Protein AF-A0A6M0GGH8-F1 (afdb_monomer_lite)

pLDDT: mean 73.28, std 16.56, range [37.25, 92.81]

Structure (mmCIF, N/CA/C/O backbone):
data_AF-A0A6M0GGH8-F1
#
_entry.id   AF-A0A6M0GGH8-F1
#
loop_
_atom_site.group_PDB
_atom_site.id
_atom_site.type_symbol
_atom_site.label_atom_id
_atom_site.label_alt_id
_atom_site.label_comp_id
_atom_site.label_asym_id
_atom_site.label_entity_id
_atom_site.label_seq_id
_atom_site.pdbx_PDB_ins_code
_atom_site.Cartn_x
_atom_site.Cartn_y
_atom_site.Cartn_z
_atom_site.occupancy
_atom_site.B_iso_or_equiv
_atom_site.auth_seq_id
_atom_site.auth_comp_id
_atom_site.auth_asym_id
_atom_site.auth_atom_id
_atom_site.pdbx_PDB_model_num
ATOM 1 N N . MET A 1 1 ? 23.541 10.213 -19.837 1.00 49.38 1 MET A N 1
ATOM 2 C CA . MET A 1 1 ? 22.256 10.646 -20.437 1.00 49.38 1 MET A CA 1
ATOM 3 C C . MET A 1 1 ? 22.474 11.488 -21.682 1.00 49.38 1 MET A C 1
ATOM 5 O O . MET A 1 1 ? 21.822 11.206 -22.671 1.00 49.38 1 MET A O 1
ATOM 9 N N . VAL A 1 2 ? 23.408 12.446 -21.652 1.00 48.91 2 VAL A N 1
ATOM 10 C CA . VAL A 1 2 ? 23.754 13.317 -22.791 1.00 48.91 2 VAL A CA 1
ATOM 11 C C . VAL A 1 2 ? 24.047 12.520 -24.076 1.00 48.91 2 VAL A C 1
ATOM 13 O O . VAL A 1 2 ? 23.316 12.700 -25.034 1.00 48.91 2 VAL A O 1
ATOM 16 N N . ALA A 1 3 ? 24.917 11.504 -24.037 1.00 50.66 3 ALA A N 1
ATOM 17 C CA . ALA A 1 3 ? 25.220 10.653 -25.202 1.00 50.66 3 ALA A CA 1
ATOM 18 C C . ALA A 1 3 ? 24.021 9.872 -25.793 1.00 50.66 3 ALA A C 1
ATOM 20 O O . ALA A 1 3 ? 23.943 9.668 -26.998 1.00 50.66 3 ALA A O 1
ATOM 21 N N . VAL A 1 4 ? 23.054 9.448 -24.965 1.00 55.31 4 VAL A N 1
ATOM 22 C CA . VAL A 1 4 ? 21.838 8.756 -25.449 1.00 55.31 4 VAL A CA 1
ATOM 23 C C . VAL A 1 4 ? 20.886 9.757 -26.099 1.00 55.31 4 VAL A C 1
ATOM 25 O O . VAL A 1 4 ? 20.276 9.461 -27.116 1.00 55.31 4 VAL A O 1
ATOM 28 N N . VAL A 1 5 ? 20.779 10.956 -25.524 1.00 58.12 5 VAL A N 1
ATOM 29 C CA . VAL A 1 5 ? 19.990 12.057 -26.086 1.00 58.12 5 VAL A CA 1
ATOM 30 C C . VAL A 1 5 ? 20.630 12.581 -27.376 1.00 58.12 5 VAL A C 1
ATOM 32 O O . VAL A 1 5 ? 19.910 12.926 -28.302 1.00 58.12 5 VAL A O 1
ATOM 35 N N . GLU A 1 6 ? 21.958 12.614 -27.467 1.00 57.44 6 GLU A N 1
ATOM 36 C CA . GLU A 1 6 ? 22.711 12.991 -28.671 1.00 57.44 6 GLU A CA 1
ATOM 37 C C . GLU A 1 6 ? 22.552 11.959 -29.789 1.00 57.44 6 GLU A C 1
ATOM 39 O O . GLU A 1 6 ? 22.263 12.346 -30.920 1.00 57.44 6 GLU A O 1
ATOM 44 N N . PHE A 1 7 ? 22.636 10.665 -29.458 1.00 60.50 7 PHE A N 1
ATOM 45 C CA . PHE A 1 7 ? 22.355 9.567 -30.384 1.00 60.50 7 PHE A CA 1
ATOM 46 C C . PHE A 1 7 ? 20.905 9.610 -30.892 1.00 60.50 7 PHE A C 1
ATOM 48 O O . PHE A 1 7 ? 20.669 9.596 -32.096 1.00 60.50 7 PHE A O 1
ATOM 55 N N . LEU A 1 8 ? 19.926 9.749 -29.987 1.00 58.03 8 LEU A N 1
ATOM 56 C CA . LEU A 1 8 ? 18.507 9.858 -30.352 1.00 58.03 8 LEU A CA 1
ATOM 57 C C . LEU A 1 8 ? 18.193 11.105 -31.188 1.00 58.03 8 LEU A C 1
ATOM 59 O O . LEU A 1 8 ? 17.242 11.085 -31.960 1.00 58.03 8 LEU A O 1
ATOM 63 N N . ASN A 1 9 ? 18.961 12.184 -31.038 1.00 60.12 9 ASN A N 1
ATOM 64 C CA . ASN A 1 9 ? 18.737 13.435 -31.763 1.00 60.12 9 ASN A CA 1
ATOM 65 C C . ASN A 1 9 ? 19.628 13.599 -33.004 1.00 60.12 9 ASN A C 1
ATOM 67 O O . ASN A 1 9 ? 19.587 14.667 -33.615 1.00 60.12 9 ASN A O 1
ATOM 71 N N . LYS A 1 10 ? 20.430 12.583 -33.362 1.00 62.38 10 LYS A N 1
ATOM 72 C CA . LYS A 1 10 ? 21.370 12.599 -34.496 1.00 62.38 10 LYS A CA 1
ATOM 73 C C . LYS A 1 10 ? 22.169 13.910 -34.579 1.00 62.38 10 LYS A C 1
ATOM 75 O O . LYS A 1 10 ? 22.250 14.558 -35.622 1.00 62.38 10 LYS A O 1
ATOM 80 N N . LEU A 1 11 ? 22.718 14.333 -33.440 1.00 56.91 11 LEU A N 1
ATOM 81 C CA . LEU A 1 11 ? 23.513 15.556 -33.358 1.00 56.91 11 LEU A CA 1
ATOM 82 C C . LEU A 1 11 ? 24.906 15.302 -33.945 1.00 56.91 11 LEU A C 1
ATOM 84 O O . LEU A 1 11 ? 25.596 14.386 -33.502 1.00 56.91 11 LEU A O 1
ATOM 88 N N . LYS A 1 12 ? 25.324 16.101 -34.939 1.00 57.12 12 LYS A N 1
ATOM 89 C CA . LYS A 1 12 ? 26.694 16.033 -35.478 1.00 57.12 12 LYS A CA 1
ATOM 90 C C . LYS A 1 12 ? 27.717 16.339 -34.377 1.00 57.12 12 LYS A C 1
ATOM 92 O O . LYS A 1 12 ? 27.510 17.242 -33.565 1.00 57.12 12 LYS A O 1
ATOM 97 N N . ASP A 1 13 ? 28.828 15.610 -34.398 1.00 56.59 13 ASP A N 1
ATOM 98 C CA . ASP A 1 13 ? 29.937 15.741 -33.452 1.00 56.59 13 ASP A CA 1
ATOM 99 C C . ASP A 1 13 ? 30.514 17.170 -33.513 1.00 56.59 13 ASP A C 1
ATOM 101 O O . ASP A 1 13 ? 31.042 17.601 -34.542 1.00 56.59 13 ASP A O 1
ATOM 105 N N . THR A 1 14 ? 30.394 17.952 -32.436 1.00 50.16 14 THR A N 1
ATOM 106 C CA . THR A 1 14 ? 30.800 19.373 -32.404 1.00 50.16 14 THR A CA 1
ATOM 107 C C . THR A 1 14 ? 32.317 19.548 -32.249 1.00 50.16 14 THR A C 1
ATOM 109 O O . THR A 1 14 ? 32.781 20.400 -31.493 1.00 50.16 14 THR A O 1
ATOM 112 N N . ALA A 1 15 ? 33.112 18.734 -32.941 1.00 44.09 15 ALA A N 1
ATOM 113 C CA . ALA A 1 15 ? 34.571 18.713 -32.856 1.00 44.09 15 ALA A CA 1
ATOM 114 C C . ALA A 1 15 ? 35.265 19.542 -33.958 1.00 44.09 15 ALA A C 1
ATOM 116 O O . ALA A 1 15 ? 36.378 19.226 -34.369 1.00 44.09 15 ALA A O 1
ATOM 117 N N . SER A 1 16 ? 34.641 20.619 -34.447 1.00 42.38 16 SER A N 1
ATOM 118 C CA . SER A 1 16 ? 35.297 21.593 -35.336 1.00 42.38 16 SER A CA 1
ATOM 119 C C . SER A 1 16 ? 35.189 23.012 -34.759 1.00 42.38 16 SER A C 1
ATOM 121 O O . SER A 1 16 ? 34.103 23.589 -34.774 1.00 42.38 16 SER A O 1
ATOM 123 N N . PRO A 1 17 ? 36.292 23.605 -34.252 1.00 43.97 17 PRO A N 1
ATOM 124 C CA . PRO A 1 17 ? 36.278 24.913 -33.583 1.00 43.97 17 PRO A CA 1
ATOM 125 C C . PRO A 1 17 ? 36.047 26.135 -34.492 1.00 43.97 17 PRO A C 1
ATOM 127 O O . PRO A 1 17 ? 36.195 27.260 -34.024 1.00 43.97 17 PRO A O 1
ATOM 130 N N . SER A 1 18 ? 35.748 25.963 -35.783 1.00 44.47 18 SER A N 1
ATOM 131 C CA . SER A 1 18 ? 35.820 27.052 -36.772 1.00 44.47 18 SER A CA 1
ATOM 132 C C . SER A 1 18 ? 34.487 27.529 -37.359 1.00 44.47 18 SER A C 1
ATOM 134 O O . SER A 1 18 ? 34.503 28.436 -38.185 1.00 44.47 18 SER A O 1
ATOM 136 N N . ALA A 1 19 ? 33.333 27.021 -36.923 1.00 45.56 19 ALA A N 1
ATOM 137 C CA . ALA A 1 19 ? 32.031 27.491 -37.412 1.00 45.56 19 ALA A CA 1
ATOM 138 C C . ALA A 1 19 ? 31.331 28.410 -36.393 1.00 45.56 19 ALA A C 1
ATOM 140 O O . ALA A 1 19 ? 30.305 28.073 -35.806 1.00 45.56 19 ALA A O 1
ATOM 141 N N . GLN A 1 20 ? 31.898 29.597 -36.162 1.00 50.56 20 GLN A N 1
ATOM 142 C CA . GLN A 1 20 ? 31.139 30.703 -35.579 1.00 50.56 20 GLN A CA 1
ATOM 143 C C . GLN A 1 20 ? 30.305 31.366 -36.680 1.00 50.56 20 GLN A C 1
ATOM 145 O O . GLN A 1 20 ? 30.848 32.116 -37.486 1.00 50.56 20 GLN A O 1
ATOM 150 N N . ASN A 1 21 ? 28.999 31.084 -36.673 1.00 45.25 21 ASN A N 1
ATOM 151 C CA . ASN A 1 21 ? 27.869 31.979 -36.977 1.00 45.25 21 ASN A CA 1
ATOM 152 C C . ASN A 1 21 ? 26.769 31.296 -37.803 1.00 45.25 21 ASN A C 1
ATOM 154 O O . ASN A 1 21 ? 26.963 30.961 -38.964 1.00 45.25 21 ASN A O 1
ATOM 158 N N . ASN A 1 22 ? 25.579 31.291 -37.197 1.00 45.53 22 ASN A N 1
ATOM 159 C CA . ASN A 1 22 ? 24.247 31.191 -37.792 1.00 45.53 22 ASN A CA 1
ATOM 160 C C . ASN A 1 22 ? 23.739 29.816 -38.265 1.00 45.53 22 ASN A C 1
ATOM 162 O O . ASN A 1 22 ? 24.348 29.124 -39.064 1.00 45.53 22 ASN A O 1
ATOM 166 N N . GLN A 1 23 ? 22.499 29.562 -37.827 1.00 48.78 23 GLN A N 1
ATOM 167 C CA . GLN A 1 23 ? 21.527 28.554 -38.261 1.00 48.78 23 GLN A CA 1
ATOM 168 C C . GLN A 1 23 ? 21.631 27.165 -37.612 1.00 48.78 23 GLN A C 1
ATOM 170 O O . GLN A 1 23 ? 22.568 26.399 -37.798 1.00 48.78 23 GLN A O 1
ATOM 175 N N . ASN A 1 24 ? 20.560 26.818 -36.886 1.00 50.91 24 ASN A N 1
ATOM 176 C CA . ASN A 1 24 ? 20.266 25.479 -36.362 1.00 50.91 24 ASN A CA 1
ATOM 177 C C . ASN A 1 24 ? 20.212 24.393 -37.458 1.00 50.91 24 ASN A C 1
ATOM 179 O O . ASN A 1 24 ? 20.141 23.212 -37.129 1.00 50.91 24 ASN A O 1
ATOM 183 N N . ASP A 1 25 ? 20.255 24.788 -38.732 1.00 48.97 25 ASP A N 1
ATOM 184 C CA . ASP A 1 25 ? 20.189 23.917 -39.905 1.00 48.97 25 ASP A CA 1
ATOM 185 C C . ASP A 1 25 ? 21.457 23.065 -40.093 1.00 48.97 25 ASP A C 1
ATOM 187 O O . ASP A 1 25 ? 21.397 22.034 -40.754 1.00 48.97 25 ASP A O 1
ATOM 191 N N . ASP A 1 26 ? 22.589 23.424 -39.471 1.00 52.78 26 ASP A N 1
ATOM 192 C CA . ASP A 1 26 ? 23.836 22.643 -39.584 1.00 52.78 26 ASP A CA 1
ATOM 193 C C . ASP A 1 26 ? 23.993 21.564 -38.489 1.00 52.78 26 ASP A C 1
ATOM 195 O O . ASP A 1 26 ? 24.889 20.717 -38.533 1.00 52.78 26 ASP A O 1
ATOM 199 N N . LYS A 1 27 ? 23.087 21.565 -37.500 1.00 56.19 27 LYS A N 1
ATOM 200 C CA . LYS A 1 27 ? 23.109 20.654 -36.345 1.00 56.19 27 LYS A CA 1
ATOM 201 C C . LYS A 1 27 ? 22.409 19.316 -36.614 1.00 56.19 27 LYS A C 1
ATOM 203 O O . LYS A 1 27 ? 22.698 18.334 -35.930 1.00 56.19 27 LYS A O 1
ATOM 208 N N . PHE A 1 28 ? 21.520 19.281 -37.605 1.00 55.75 28 PHE A N 1
ATOM 209 C CA . PHE A 1 28 ? 20.725 18.114 -37.973 1.00 55.75 28 PHE A CA 1
ATOM 210 C C . PHE A 1 28 ? 21.190 17.556 -39.319 1.00 55.75 28 PHE A C 1
ATOM 212 O O . PHE A 1 28 ? 21.439 18.299 -40.266 1.00 55.75 28 PHE A O 1
ATOM 219 N N . ASP A 1 29 ? 21.318 16.236 -39.413 1.00 65.69 29 ASP A N 1
ATOM 220 C CA . ASP A 1 29 ? 21.548 15.574 -40.694 1.00 65.69 29 ASP A CA 1
ATOM 221 C C . ASP A 1 29 ? 20.246 15.573 -41.513 1.00 65.69 29 ASP A C 1
ATOM 223 O O . ASP A 1 29 ? 19.270 14.916 -41.147 1.00 65.69 29 ASP A O 1
ATOM 227 N N . LEU A 1 30 ? 20.227 16.320 -42.623 1.00 65.19 30 LEU A N 1
ATOM 228 C CA . LEU A 1 30 ? 19.071 16.436 -43.523 1.00 65.19 30 LEU A CA 1
ATOM 229 C C . LEU A 1 30 ? 18.697 15.103 -44.187 1.00 65.19 30 LEU A C 1
ATOM 231 O O . LEU A 1 30 ? 17.567 14.955 -44.648 1.00 65.19 30 LEU A O 1
ATOM 235 N N . ASN A 1 31 ? 19.614 14.129 -44.212 1.00 70.50 31 ASN A N 1
ATOM 236 C CA . ASN A 1 31 ? 19.343 12.790 -44.735 1.00 70.50 31 ASN A CA 1
ATOM 237 C C . ASN A 1 31 ? 18.552 11.908 -43.751 1.00 70.50 31 ASN A C 1
ATOM 239 O O . ASN A 1 31 ? 18.133 10.814 -44.121 1.00 70.50 31 ASN A O 1
ATOM 243 N N . GLY A 1 32 ? 18.311 12.379 -42.520 1.00 73.25 32 GLY A N 1
ATOM 244 C CA . GLY A 1 32 ? 17.499 11.673 -41.528 1.00 73.25 32 GLY A CA 1
ATOM 245 C C . GLY A 1 32 ? 18.127 10.362 -41.051 1.00 73.25 32 GLY A C 1
ATOM 246 O O . GLY A 1 32 ? 19.319 10.134 -41.233 1.00 73.25 32 GLY A O 1
ATOM 247 N N . PHE A 1 33 ? 17.349 9.504 -40.388 1.00 81.12 33 PHE A N 1
ATOM 248 C CA . PHE A 1 33 ? 17.817 8.190 -39.930 1.00 81.12 33 PHE A CA 1
ATOM 249 C C . PHE A 1 33 ? 17.987 7.215 -41.098 1.00 81.12 33 PHE A C 1
ATOM 251 O O . PHE A 1 33 ? 17.160 7.165 -42.004 1.00 81.12 33 PHE A O 1
ATOM 258 N N . THR A 1 34 ? 19.054 6.426 -41.041 1.00 84.44 34 THR A N 1
ATOM 259 C CA . THR A 1 34 ? 19.403 5.392 -42.022 1.00 84.44 34 THR A CA 1
ATOM 260 C C . THR A 1 34 ? 19.237 3.994 -41.424 1.00 84.44 34 THR A C 1
ATOM 262 O O . THR A 1 34 ? 19.139 3.845 -40.205 1.00 84.44 34 THR A O 1
ATOM 265 N N . ASP A 1 35 ? 19.266 2.952 -42.256 1.00 82.38 35 ASP A N 1
ATOM 266 C CA . ASP A 1 35 ? 19.180 1.560 -41.784 1.00 82.38 35 ASP A CA 1
ATOM 267 C C . ASP A 1 35 ? 20.328 1.197 -40.822 1.00 82.38 35 ASP A C 1
ATOM 269 O O . ASP A 1 35 ? 20.114 0.517 -39.820 1.00 82.38 35 ASP A O 1
ATOM 273 N N . ASN A 1 36 ? 21.520 1.760 -41.042 1.00 81.50 36 ASN A N 1
ATOM 274 C CA . ASN A 1 36 ? 22.664 1.628 -40.137 1.00 81.50 36 ASN A CA 1
ATOM 275 C C . ASN A 1 36 ? 22.382 2.224 -38.740 1.00 81.50 36 ASN A C 1
ATOM 277 O O . ASN A 1 36 ? 22.838 1.691 -37.732 1.00 81.50 36 ASN A O 1
ATOM 281 N N . ASP A 1 37 ? 21.597 3.305 -38.651 1.00 79.31 37 ASP A N 1
ATOM 282 C CA . ASP A 1 37 ? 21.185 3.880 -37.361 1.00 79.31 37 ASP A CA 1
ATOM 283 C C . ASP A 1 37 ? 20.226 2.937 -36.611 1.00 79.31 37 ASP A C 1
ATOM 285 O O . ASP A 1 37 ? 20.305 2.815 -35.386 1.00 79.31 37 ASP A O 1
ATOM 289 N N . SER A 1 38 ? 19.359 2.225 -37.342 1.00 78.50 38 SER A N 1
ATOM 290 C CA . SER A 1 38 ? 18.477 1.198 -36.780 1.00 78.50 38 SER A CA 1
ATOM 291 C C . SER A 1 38 ? 19.261 -0.008 -36.257 1.00 78.50 38 SER A C 1
ATOM 293 O O . SER A 1 38 ? 18.953 -0.507 -35.176 1.00 78.50 38 SER A O 1
ATOM 295 N N . GLU A 1 39 ? 20.278 -0.471 -36.987 1.00 84.88 39 GLU A N 1
ATOM 296 C CA . GLU A 1 39 ? 21.142 -1.581 -36.560 1.00 84.88 39 GLU A CA 1
ATOM 297 C C . GLU A 1 39 ? 21.943 -1.216 -35.304 1.00 84.88 39 GLU A C 1
ATOM 299 O O . GLU A 1 39 ? 21.902 -1.945 -34.310 1.00 84.88 39 GLU A O 1
ATOM 304 N N . ASN A 1 40 ? 22.558 -0.030 -35.291 1.00 82.69 40 ASN A N 1
ATOM 305 C CA . ASN A 1 40 ? 23.257 0.496 -34.118 1.00 82.69 40 ASN A CA 1
ATOM 306 C C . ASN A 1 40 ? 22.315 0.645 -32.916 1.00 82.69 40 ASN A C 1
ATOM 308 O O . ASN A 1 40 ? 22.671 0.294 -31.789 1.00 82.69 40 ASN A O 1
ATOM 312 N N . PHE A 1 41 ? 21.090 1.140 -33.133 1.00 82.62 41 PHE A N 1
ATOM 313 C CA . PHE A 1 41 ? 20.104 1.247 -32.062 1.00 82.62 41 PHE A CA 1
ATOM 314 C C . PHE A 1 41 ? 19.674 -0.128 -31.545 1.00 82.62 41 PHE A C 1
ATOM 316 O O . PHE A 1 41 ? 19.530 -0.301 -30.333 1.00 82.62 41 PHE A O 1
ATOM 323 N N . ALA A 1 42 ? 19.487 -1.112 -32.425 1.00 84.38 42 ALA A N 1
ATOM 324 C CA . ALA A 1 42 ? 19.130 -2.474 -32.045 1.00 84.38 42 ALA A CA 1
ATOM 325 C C . ALA A 1 42 ? 20.225 -3.140 -31.195 1.00 84.38 42 ALA A C 1
ATOM 327 O O . ALA A 1 42 ? 19.900 -3.851 -30.244 1.00 84.38 42 ALA A O 1
ATOM 328 N N . GLU A 1 43 ? 21.500 -2.856 -31.472 1.00 86.69 43 GLU A N 1
ATOM 329 C CA . GLU A 1 43 ? 22.632 -3.356 -30.685 1.00 86.69 43 GLU A CA 1
ATOM 330 C C . GLU A 1 43 ? 22.656 -2.774 -29.260 1.00 86.69 43 GLU A C 1
ATOM 332 O O . GLU A 1 43 ? 22.846 -3.503 -28.283 1.00 86.69 43 GLU A O 1
ATOM 337 N N . ILE A 1 44 ? 22.408 -1.467 -29.110 1.00 81.69 44 ILE A N 1
ATOM 338 C CA . ILE A 1 44 ? 22.476 -0.789 -27.802 1.00 8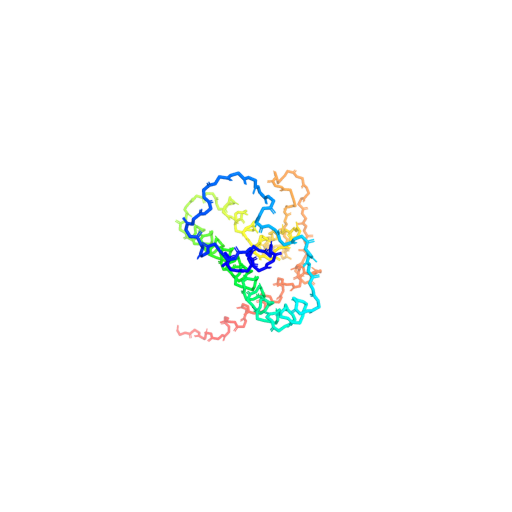1.69 44 ILE A CA 1
ATOM 339 C C . ILE A 1 44 ? 21.162 -0.847 -27.006 1.00 81.69 44 ILE A C 1
ATOM 341 O O . ILE A 1 44 ? 21.165 -0.667 -25.784 1.00 81.69 44 ILE A O 1
ATOM 345 N N . SER A 1 45 ? 20.033 -1.114 -27.667 1.00 87.12 45 SER A N 1
ATOM 346 C CA . SER A 1 45 ? 18.696 -1.153 -27.056 1.00 87.12 45 SER A CA 1
ATOM 347 C C . SER A 1 45 ? 18.592 -2.090 -25.847 1.00 87.12 45 SER A C 1
ATOM 349 O O . SER A 1 45 ? 18.065 -1.653 -24.821 1.00 87.12 45 SER A O 1
ATOM 351 N N . PRO A 1 46 ? 19.120 -3.331 -25.874 1.00 90.44 46 PRO A N 1
ATOM 352 C CA . PRO A 1 46 ? 19.084 -4.225 -24.716 1.00 90.44 46 PRO A CA 1
ATOM 353 C C . PRO A 1 46 ? 19.776 -3.638 -23.481 1.00 90.44 46 PRO A C 1
ATOM 355 O O . PRO A 1 46 ? 19.311 -3.822 -22.355 1.00 90.44 46 PRO A O 1
ATOM 358 N N . ILE A 1 47 ? 20.870 -2.897 -23.679 1.00 87.62 47 ILE A N 1
ATOM 359 C CA . ILE A 1 47 ? 21.609 -2.245 -22.594 1.00 87.62 47 ILE A CA 1
ATOM 360 C C . ILE A 1 47 ? 20.757 -1.122 -21.998 1.00 87.62 47 ILE A C 1
ATOM 362 O O . ILE A 1 47 ? 20.578 -1.066 -20.780 1.00 87.62 47 ILE A O 1
ATOM 366 N N . ILE A 1 48 ? 20.188 -0.261 -22.847 1.00 87.19 48 ILE A N 1
ATOM 367 C CA . ILE A 1 48 ? 19.309 0.838 -22.421 1.00 87.19 48 ILE A CA 1
ATOM 368 C C . ILE A 1 48 ? 18.100 0.291 -21.652 1.00 87.19 48 ILE A C 1
ATOM 370 O O . ILE A 1 48 ? 17.800 0.778 -20.561 1.00 87.19 48 ILE A O 1
ATOM 374 N N . LEU A 1 49 ? 17.446 -0.749 -22.176 1.00 85.81 49 LEU A N 1
ATOM 375 C CA . LEU A 1 49 ? 16.300 -1.398 -21.538 1.00 85.81 49 LEU A CA 1
ATOM 376 C C . LEU A 1 49 ? 16.658 -1.929 -20.151 1.00 85.81 49 LEU A C 1
ATOM 378 O O . LEU A 1 49 ? 15.986 -1.588 -19.179 1.00 85.81 49 LEU A O 1
ATOM 382 N N . LYS A 1 50 ? 17.768 -2.663 -20.032 1.00 88.25 50 LYS A N 1
ATOM 383 C CA . LYS A 1 50 ? 18.226 -3.211 -18.750 1.00 88.25 50 LYS A CA 1
ATOM 384 C C . LYS A 1 50 ? 18.485 -2.121 -17.706 1.00 88.25 50 LYS A C 1
ATOM 386 O O . LYS A 1 50 ? 18.161 -2.296 -16.531 1.00 88.25 50 LYS A O 1
ATOM 391 N N . PHE A 1 51 ? 19.043 -0.978 -18.111 1.00 88.19 51 PHE A N 1
ATOM 392 C CA . PHE A 1 51 ? 19.218 0.160 -17.207 1.00 88.19 51 PHE A CA 1
ATOM 393 C C . PHE A 1 51 ? 17.884 0.781 -16.791 1.00 88.19 51 PHE A C 1
ATOM 395 O O . PHE A 1 51 ? 17.686 1.050 -15.607 1.00 88.19 51 PHE A O 1
ATOM 402 N N . LEU A 1 52 ? 16.961 0.997 -17.730 1.00 85.94 52 LEU A N 1
ATOM 403 C CA . LEU A 1 52 ? 15.643 1.566 -17.434 1.00 85.94 52 LEU A CA 1
ATOM 404 C C . LEU A 1 52 ? 14.825 0.670 -16.497 1.00 85.94 52 LEU A C 1
ATOM 406 O O . LEU A 1 52 ? 14.196 1.172 -15.564 1.00 85.94 52 LEU A O 1
ATOM 410 N N . GLU A 1 53 ? 14.879 -0.645 -16.701 1.00 90.19 53 GLU A N 1
ATOM 411 C CA . GLU A 1 53 ? 14.292 -1.637 -15.799 1.00 90.19 53 GLU A CA 1
ATOM 412 C C . GLU A 1 53 ? 14.917 -1.550 -14.405 1.00 90.19 53 GLU A C 1
ATOM 414 O O . GLU A 1 53 ? 14.197 -1.391 -13.419 1.00 90.19 53 GLU A O 1
ATOM 419 N N . GLY A 1 54 ? 16.251 -1.518 -14.317 1.00 91.69 54 GLY A N 1
ATOM 420 C CA . GLY A 1 54 ? 16.957 -1.351 -13.047 1.00 91.69 54 GLY A CA 1
ATOM 421 C C . GLY A 1 54 ? 16.577 -0.063 -12.306 1.00 91.69 54 GLY A C 1
ATOM 422 O O . GLY A 1 54 ? 16.342 -0.087 -11.096 1.00 91.69 54 GLY A O 1
ATOM 423 N N . PHE A 1 55 ? 16.451 1.066 -13.012 1.00 87.88 55 PHE A N 1
ATOM 424 C CA . PHE A 1 55 ? 16.004 2.329 -12.415 1.00 87.88 55 PHE A CA 1
ATOM 425 C C . PHE A 1 55 ? 14.551 2.267 -11.938 1.00 87.88 55 PHE A C 1
ATOM 427 O O . PHE A 1 55 ? 14.240 2.776 -10.857 1.00 87.88 55 PHE A O 1
ATOM 434 N N . LYS A 1 56 ? 13.661 1.631 -12.707 1.00 87.44 56 LYS A N 1
ATOM 435 C CA . LYS A 1 56 ? 12.261 1.421 -12.321 1.00 87.44 56 LYS A CA 1
ATOM 436 C C . LYS A 1 56 ? 12.167 0.577 -11.050 1.00 87.44 56 LYS A C 1
ATOM 438 O O . LYS A 1 56 ? 11.474 0.979 -10.111 1.00 87.44 56 LYS A O 1
ATOM 443 N N . ASP A 1 57 ? 12.891 -0.533 -10.986 1.00 91.94 57 ASP A N 1
ATOM 444 C CA . ASP A 1 57 ? 12.899 -1.434 -9.831 1.00 91.94 57 ASP A CA 1
ATOM 445 C C . ASP A 1 57 ? 13.491 -0.759 -8.591 1.00 91.94 57 ASP A C 1
ATOM 447 O O . ASP A 1 57 ? 12.928 -0.844 -7.491 1.00 91.94 57 ASP A O 1
ATOM 451 N N . LEU A 1 58 ? 14.580 -0.004 -8.766 1.00 89.88 58 LEU A N 1
ATOM 452 C CA . LEU A 1 58 ? 15.180 0.794 -7.702 1.00 89.88 58 LEU A CA 1
ATOM 453 C C . LEU A 1 58 ? 14.203 1.851 -7.177 1.00 89.88 58 LEU A C 1
ATOM 455 O O . LEU A 1 58 ? 14.054 2.005 -5.961 1.00 89.88 58 LEU A O 1
ATOM 459 N N . TYR A 1 59 ? 13.511 2.561 -8.070 1.00 85.00 59 TYR A N 1
ATOM 460 C CA . TYR A 1 59 ? 12.527 3.573 -7.698 1.00 85.00 59 TYR A CA 1
ATOM 461 C C . TYR A 1 59 ? 11.369 2.965 -6.899 1.00 85.00 59 TYR A C 1
ATOM 463 O O . TYR A 1 59 ? 11.008 3.469 -5.831 1.00 85.00 59 TYR A O 1
ATOM 471 N N . GLN A 1 60 ? 10.815 1.846 -7.370 1.00 85.56 60 GLN A N 1
ATOM 472 C CA . GLN A 1 60 ? 9.742 1.138 -6.671 1.00 85.56 60 GLN A CA 1
ATOM 473 C C . GLN A 1 60 ? 10.190 0.631 -5.298 1.00 85.56 60 GLN A C 1
ATOM 475 O O . GLN A 1 60 ? 9.471 0.799 -4.309 1.00 85.56 60 GLN A O 1
ATOM 480 N N . THR A 1 61 ? 11.389 0.057 -5.217 1.00 89.56 61 THR A N 1
ATOM 481 C CA . THR A 1 61 ? 11.956 -0.456 -3.965 1.00 89.56 61 THR A CA 1
ATOM 482 C C . THR A 1 61 ? 12.197 0.670 -2.966 1.00 89.56 61 THR A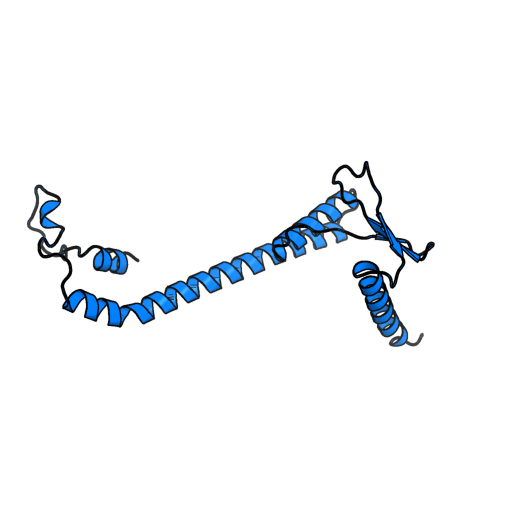 C 1
ATOM 484 O O . THR A 1 61 ? 11.813 0.560 -1.801 1.00 89.56 61 THR A O 1
ATOM 487 N N . THR A 1 62 ? 12.770 1.785 -3.420 1.00 87.94 62 THR A N 1
ATOM 488 C CA . THR A 1 62 ? 13.025 2.964 -2.583 1.00 87.94 62 THR A CA 1
ATOM 489 C C . THR A 1 62 ? 11.719 3.545 -2.053 1.00 87.94 62 THR A C 1
ATOM 491 O O . THR A 1 62 ? 11.599 3.788 -0.853 1.00 87.94 62 THR A O 1
ATOM 494 N N . ARG A 1 63 ? 10.690 3.668 -2.902 1.00 84.50 63 ARG A N 1
ATOM 495 C CA . ARG A 1 63 ? 9.359 4.116 -2.470 1.00 84.50 63 ARG A CA 1
ATOM 496 C C . ARG A 1 63 ? 8.728 3.196 -1.430 1.00 84.50 63 ARG A C 1
ATOM 498 O O . ARG A 1 63 ? 8.146 3.691 -0.467 1.00 84.50 63 ARG A O 1
ATOM 505 N N . LYS A 1 64 ? 8.829 1.874 -1.600 1.00 82.25 64 LYS A N 1
ATOM 506 C CA . LYS A 1 64 ? 8.326 0.908 -0.608 1.00 82.25 64 LYS A CA 1
ATOM 507 C C . LYS A 1 64 ? 9.055 1.063 0.730 1.00 82.25 64 LYS A C 1
ATOM 509 O O . LYS A 1 64 ? 8.394 1.166 1.761 1.00 82.25 64 LYS A O 1
ATOM 514 N N . LYS A 1 65 ? 10.390 1.164 0.713 1.00 87.88 65 LYS A N 1
ATOM 515 C CA . LYS A 1 65 ? 11.208 1.394 1.918 1.00 87.88 65 LYS A CA 1
ATOM 516 C C . LYS A 1 65 ? 10.846 2.699 2.627 1.00 87.88 65 LYS A C 1
ATOM 518 O O . LYS A 1 65 ? 10.684 2.709 3.842 1.00 87.88 65 LYS A O 1
ATOM 523 N N . GLU A 1 66 ? 10.664 3.789 1.883 1.00 87.88 66 GLU A N 1
ATOM 524 C CA . GLU A 1 66 ? 10.288 5.085 2.456 1.00 87.88 66 GLU A CA 1
ATOM 525 C C . GLU A 1 66 ? 8.919 5.022 3.153 1.00 87.88 66 GLU A C 1
ATOM 527 O O . GLU A 1 66 ? 8.758 5.519 4.269 1.00 87.88 66 GLU A O 1
ATOM 532 N N . ARG A 1 67 ? 7.931 4.371 2.522 1.00 81.75 67 ARG A N 1
ATOM 533 C CA . ARG A 1 67 ? 6.604 4.157 3.121 1.00 81.75 67 ARG A CA 1
ATOM 534 C C . ARG A 1 67 ? 6.690 3.306 4.393 1.00 81.75 67 ARG A C 1
ATOM 536 O O . ARG A 1 67 ? 6.046 3.653 5.379 1.00 81.75 67 ARG A O 1
ATOM 543 N N . ALA A 1 68 ? 7.507 2.250 4.395 1.00 82.62 68 ALA A N 1
ATOM 544 C CA . ALA A 1 68 ? 7.717 1.400 5.568 1.00 82.62 68 ALA A CA 1
ATOM 545 C C . ALA A 1 68 ? 8.375 2.175 6.722 1.00 82.62 68 ALA A C 1
ATOM 547 O O . ALA A 1 68 ? 7.887 2.130 7.845 1.00 82.62 68 ALA A O 1
ATOM 548 N N . SER A 1 69 ? 9.396 2.989 6.435 1.00 86.19 69 SER A N 1
ATOM 549 C CA . SER A 1 69 ? 10.038 3.835 7.450 1.00 86.19 69 SER A CA 1
ATOM 550 C C . SER A 1 69 ? 9.078 4.875 8.047 1.00 86.19 69 SER A C 1
ATOM 552 O O . SER A 1 69 ? 9.114 5.143 9.248 1.00 86.19 69 SER A O 1
ATOM 554 N N . LYS A 1 70 ? 8.175 5.457 7.241 1.00 82.19 70 LYS A N 1
ATOM 555 C CA . LYS A 1 70 ? 7.116 6.347 7.757 1.00 82.19 70 LYS A CA 1
ATOM 556 C C . LYS A 1 70 ? 6.180 5.612 8.719 1.00 82.19 70 LYS A C 1
ATOM 558 O O . LYS A 1 70 ? 5.820 6.176 9.749 1.00 82.19 70 LYS A O 1
ATOM 563 N N . LEU A 1 71 ? 5.826 4.365 8.409 1.00 81.94 71 LEU A N 1
ATOM 564 C CA . LEU A 1 71 ? 5.020 3.523 9.290 1.00 81.94 71 LEU A CA 1
ATOM 565 C C . LEU A 1 71 ? 5.756 3.202 10.599 1.00 81.94 71 LEU A C 1
ATOM 567 O O . LEU A 1 71 ? 5.180 3.379 11.667 1.00 81.94 71 LEU A O 1
ATOM 571 N N . GLU A 1 72 ? 7.027 2.801 10.539 1.00 85.81 72 GLU A N 1
ATOM 572 C CA . GLU A 1 72 ? 7.855 2.553 11.730 1.00 85.81 72 GLU A CA 1
ATOM 573 C C . GLU A 1 72 ? 7.913 3.779 12.647 1.00 85.81 72 GLU A C 1
ATOM 575 O O . GLU A 1 72 ? 7.722 3.664 13.858 1.00 85.81 72 GLU A O 1
ATOM 580 N N . LYS A 1 73 ? 8.108 4.972 12.068 1.00 82.56 73 LYS A N 1
ATOM 581 C CA . LYS A 1 73 ? 8.086 6.233 12.819 1.00 82.56 73 LYS A CA 1
ATOM 582 C C . LYS A 1 73 ? 6.736 6.457 13.494 1.00 82.56 73 LYS A C 1
ATOM 584 O O . LYS A 1 73 ? 6.7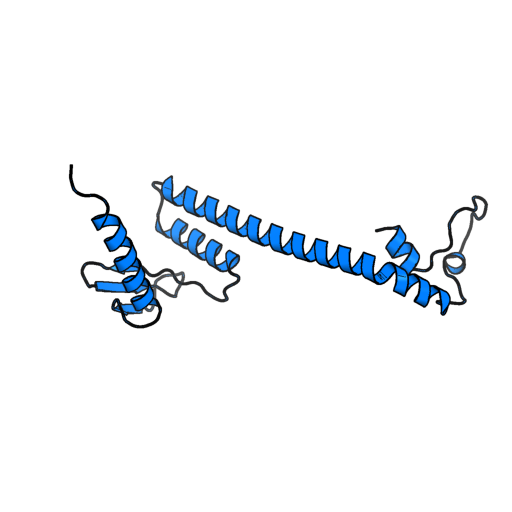24 6.729 14.691 1.00 82.56 73 LYS A O 1
ATOM 589 N N . ALA A 1 74 ? 5.625 6.281 12.776 1.00 79.31 74 ALA A N 1
ATOM 590 C CA . ALA A 1 74 ? 4.283 6.429 13.341 1.00 79.31 74 ALA A CA 1
ATOM 591 C C . ALA A 1 74 ? 4.038 5.449 14.504 1.00 79.31 74 ALA A C 1
ATOM 593 O O . ALA A 1 74 ? 3.577 5.862 15.566 1.00 79.31 74 ALA A O 1
ATOM 5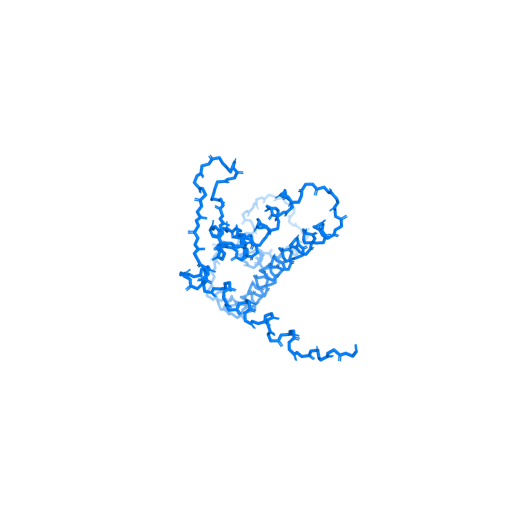94 N N . ILE A 1 75 ? 4.428 4.178 14.354 1.00 80.25 75 ILE A N 1
ATOM 595 C CA . ILE A 1 75 ? 4.339 3.168 15.422 1.00 80.25 75 ILE A CA 1
ATOM 596 C C . ILE A 1 75 ? 5.195 3.574 16.630 1.00 80.25 75 ILE A C 1
ATOM 598 O O . ILE A 1 75 ? 4.739 3.496 17.769 1.00 80.25 75 ILE A O 1
ATOM 602 N N . SER A 1 76 ? 6.421 4.049 16.399 1.00 80.12 76 SER A N 1
ATOM 603 C CA . SER A 1 76 ? 7.318 4.487 17.475 1.00 80.12 76 SER A CA 1
ATOM 604 C C . SER A 1 76 ? 6.813 5.730 18.219 1.00 80.12 76 SER A C 1
ATOM 606 O O . SER A 1 76 ? 7.142 5.918 19.389 1.00 80.12 76 SER A O 1
ATOM 608 N N . SER A 1 77 ? 6.005 6.570 17.565 1.00 72.06 77 SER A N 1
ATOM 609 C CA . SER A 1 77 ? 5.327 7.694 18.211 1.00 72.06 77 SER A CA 1
ATOM 610 C C . SER A 1 77 ? 4.219 7.213 19.150 1.00 72.06 77 SER A C 1
ATOM 612 O O . SER A 1 77 ? 4.098 7.761 20.244 1.00 72.06 77 SER A O 1
ATOM 614 N N . VAL A 1 78 ? 3.475 6.153 18.787 1.00 72.38 78 VAL A N 1
ATOM 615 C CA . VAL A 1 78 ? 2.451 5.538 19.662 1.00 72.38 78 VAL A CA 1
ATOM 616 C C . VAL A 1 78 ? 3.068 5.068 20.978 1.00 72.38 78 VAL A C 1
ATOM 618 O O . VAL A 1 78 ? 2.512 5.324 22.041 1.00 72.38 78 VAL A O 1
ATOM 621 N N . SER A 1 79 ? 4.216 4.383 20.928 1.00 68.88 79 SER A N 1
ATOM 622 C CA . SER A 1 79 ? 4.830 3.802 22.131 1.00 68.88 79 SER A CA 1
ATOM 623 C C . SER A 1 79 ? 5.426 4.840 23.086 1.00 68.88 79 SER A C 1
ATOM 625 O O . SER A 1 79 ? 5.659 4.524 24.251 1.00 68.88 79 SER A O 1
ATOM 627 N N . LYS A 1 80 ? 5.672 6.071 22.614 1.00 66.19 80 LYS A N 1
ATOM 628 C CA . LYS A 1 80 ? 6.357 7.134 23.369 1.00 66.19 80 LYS A CA 1
ATOM 629 C C . LYS A 1 80 ? 5.440 8.257 23.867 1.00 66.19 80 LYS A C 1
ATOM 631 O O . LYS A 1 80 ? 5.902 9.094 24.639 1.00 66.19 80 LYS A O 1
ATOM 636 N N . SER A 1 81 ? 4.180 8.330 23.435 1.00 57.22 81 SER A N 1
ATOM 637 C CA . SER A 1 81 ? 3.306 9.476 23.730 1.00 57.22 81 SER A CA 1
ATOM 638 C C . SER A 1 81 ? 2.291 9.219 24.853 1.00 57.22 81 SER A C 1
ATOM 640 O O . SER A 1 81 ? 1.565 8.232 24.808 1.00 57.22 81 SER A O 1
ATOM 642 N N . ASN A 1 82 ? 2.135 10.189 25.766 1.00 59.59 82 ASN A N 1
ATOM 643 C CA . ASN A 1 82 ? 0.970 10.345 26.662 1.00 59.59 82 ASN A CA 1
ATOM 644 C C . ASN A 1 82 ? -0.196 11.131 26.006 1.00 59.59 82 ASN A C 1
ATOM 646 O O . ASN A 1 82 ? -1.191 11.437 26.660 1.00 59.59 82 ASN A O 1
ATOM 650 N N . ALA A 1 83 ? -0.058 11.518 24.731 1.00 54.41 83 ALA A N 1
ATOM 651 C CA . ALA A 1 83 ? -1.029 12.323 23.991 1.00 54.41 83 ALA A CA 1
ATOM 652 C C . ALA A 1 83 ? -2.060 11.450 23.250 1.00 54.41 83 ALA A C 1
ATOM 654 O O . ALA A 1 83 ? -1.802 10.286 22.960 1.00 54.41 83 ALA A O 1
ATOM 655 N N . ASN A 1 84 ? -3.225 12.046 22.965 1.00 63.09 84 ASN A N 1
ATOM 656 C CA . ASN A 1 84 ? -4.460 11.441 22.449 1.00 63.09 84 ASN A CA 1
ATOM 657 C C . AS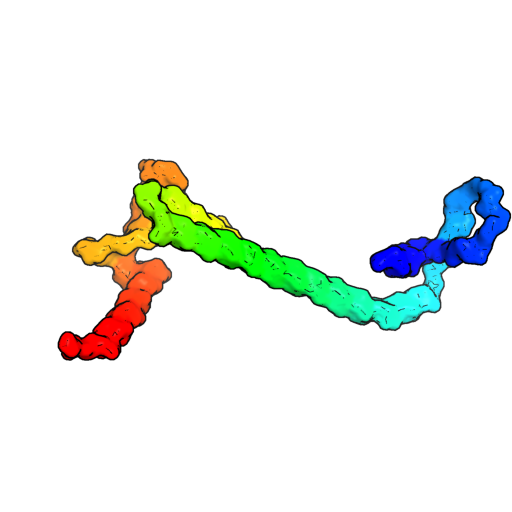N A 1 84 ? -4.232 10.277 21.457 1.00 63.09 84 ASN A C 1
ATOM 659 O O . ASN A 1 84 ? -4.079 10.483 20.250 1.00 63.09 84 ASN A O 1
ATOM 663 N N . SER A 1 85 ? -4.248 9.050 21.989 1.00 68.56 85 SER A N 1
ATOM 664 C CA . SER A 1 85 ? -3.956 7.779 21.305 1.00 68.56 85 SER A CA 1
ATOM 665 C C . SER A 1 85 ? -4.735 7.578 20.001 1.00 68.56 85 SER A C 1
ATOM 667 O O . SER A 1 85 ? -4.299 6.869 19.096 1.00 68.56 85 SER A O 1
ATOM 669 N N . GLU A 1 86 ? -5.874 8.249 19.872 1.00 72.94 86 GLU A N 1
ATOM 670 C CA . GLU A 1 86 ? -6.759 8.198 18.720 1.00 72.94 86 GLU A CA 1
ATOM 671 C C . GLU A 1 86 ? -6.187 8.818 17.446 1.00 72.94 86 GLU A C 1
ATOM 673 O O . GLU A 1 86 ? -6.373 8.255 16.367 1.00 72.94 86 GLU A O 1
ATOM 678 N N . GLN A 1 87 ? -5.490 9.952 17.548 1.00 73.00 87 GLN A N 1
ATOM 679 C CA . GLN A 1 87 ? -4.902 10.612 16.376 1.00 73.00 87 GLN A CA 1
ATOM 680 C C . GLN A 1 87 ? -3.764 9.770 15.796 1.00 73.00 87 GLN A C 1
ATOM 682 O O . GLN A 1 87 ? -3.664 9.599 14.583 1.00 73.00 87 GLN A O 1
ATOM 687 N N . ILE A 1 88 ? -2.968 9.151 16.666 1.00 75.75 88 ILE A N 1
ATOM 688 C CA . ILE A 1 88 ? -1.823 8.345 16.244 1.00 75.75 88 ILE A CA 1
ATOM 689 C C . ILE A 1 88 ? -2.285 7.038 15.585 1.00 75.75 88 ILE A C 1
ATOM 691 O O . ILE A 1 88 ? -1.721 6.616 14.578 1.00 75.75 88 ILE A O 1
ATOM 695 N N . LEU A 1 89 ? -3.367 6.419 16.075 1.00 77.44 89 LEU A N 1
ATOM 696 C CA . LEU A 1 89 ? -3.974 5.258 15.413 1.00 77.44 89 LEU A CA 1
ATOM 697 C C . LEU A 1 89 ? -4.457 5.580 13.991 1.00 77.44 89 LEU A C 1
ATOM 699 O O . LEU A 1 89 ? -4.328 4.742 13.096 1.00 77.44 89 LEU A O 1
ATOM 703 N N . VAL A 1 90 ? -4.983 6.788 13.766 1.00 80.19 90 VAL A N 1
ATOM 704 C CA . VAL A 1 90 ? -5.364 7.256 12.425 1.00 80.19 90 VAL A CA 1
ATOM 705 C C . VAL A 1 90 ? -4.127 7.427 11.539 1.00 80.19 90 VAL A C 1
ATOM 707 O O . VAL A 1 90 ? -4.135 6.964 10.398 1.00 80.19 90 VAL A O 1
ATOM 710 N N . GLU A 1 91 ? -3.042 8.010 12.053 1.00 80.25 91 GLU A N 1
ATOM 711 C CA . GLU A 1 91 ? -1.784 8.142 11.306 1.00 80.25 91 GLU A CA 1
ATOM 712 C C . GLU A 1 91 ? -1.183 6.786 10.918 1.00 80.25 91 GLU A C 1
ATOM 714 O O . GLU A 1 91 ? -0.802 6.591 9.762 1.00 80.25 91 GLU A O 1
ATOM 719 N N . VAL A 1 92 ? -1.151 5.825 11.847 1.00 83.25 92 VAL A N 1
ATOM 720 C CA . VAL A 1 92 ? -0.663 4.460 11.592 1.00 83.25 92 VAL A CA 1
ATOM 721 C C . VAL A 1 92 ? -1.514 3.769 10.525 1.00 83.25 92 VAL A C 1
ATOM 723 O O . VAL A 1 92 ? -0.964 3.196 9.582 1.00 83.25 92 VAL A O 1
ATOM 726 N N . LYS A 1 93 ? -2.848 3.868 10.622 1.00 85.31 93 LYS A N 1
ATOM 727 C CA . LYS A 1 93 ? -3.782 3.331 9.620 1.00 85.31 93 LYS A CA 1
ATOM 728 C C . LYS A 1 93 ? -3.490 3.910 8.228 1.00 85.31 93 LYS A C 1
ATOM 730 O O . LYS A 1 93 ? -3.307 3.161 7.270 1.00 85.31 93 LYS A O 1
ATOM 735 N N . ASN A 1 94 ? -3.367 5.234 8.135 1.00 84.12 94 ASN A N 1
ATOM 736 C CA . ASN A 1 94 ? -3.110 5.941 6.879 1.00 84.12 94 ASN A CA 1
ATOM 737 C C . ASN A 1 94 ? -1.721 5.616 6.298 1.00 84.12 94 ASN A C 1
ATOM 739 O O . ASN A 1 94 ? -1.556 5.527 5.079 1.00 84.12 94 ASN A O 1
ATOM 743 N N . ALA A 1 95 ? -0.707 5.430 7.148 1.00 83.31 95 ALA A N 1
ATOM 744 C CA . ALA A 1 95 ? 0.622 5.003 6.718 1.00 83.31 95 ALA A CA 1
ATOM 745 C C . ALA A 1 95 ? 0.598 3.575 6.146 1.00 83.31 95 ALA A C 1
ATOM 747 O O . ALA A 1 95 ? 1.192 3.333 5.093 1.00 83.31 95 ALA A O 1
ATOM 748 N N . ALA A 1 96 ? -0.130 2.656 6.789 1.00 83.69 96 ALA A N 1
ATOM 749 C CA . ALA A 1 96 ? -0.302 1.287 6.312 1.00 83.69 96 ALA A CA 1
ATOM 750 C C . ALA A 1 96 ? -1.063 1.228 4.974 1.00 83.69 96 ALA A C 1
ATOM 752 O O . ALA A 1 96 ? -0.620 0.535 4.061 1.00 83.69 96 ALA A O 1
ATOM 753 N N . GLU A 1 97 ? -2.139 2.005 4.812 1.00 86.19 97 GLU A N 1
ATOM 754 C CA . GLU A 1 97 ? -2.903 2.106 3.555 1.00 86.19 97 GLU A CA 1
ATOM 755 C C . GLU A 1 97 ? -2.013 2.516 2.375 1.00 86.19 97 GLU A C 1
ATOM 757 O O . GLU A 1 97 ? -1.972 1.846 1.339 1.00 86.19 97 GLU A O 1
ATOM 762 N N . LYS A 1 98 ? -1.213 3.573 2.570 1.00 84.81 98 LYS A N 1
ATOM 763 C CA . LYS A 1 98 ? -0.255 4.057 1.568 1.00 84.81 98 LYS A CA 1
ATOM 764 C C . LYS A 1 98 ? 0.837 3.032 1.279 1.00 84.81 98 LYS A C 1
ATOM 766 O O . LYS A 1 98 ? 1.272 2.920 0.130 1.00 84.81 98 LYS A O 1
ATOM 771 N N . LEU A 1 99 ? 1.302 2.299 2.293 1.00 80.94 99 LEU A N 1
ATOM 772 C CA . LEU A 1 99 ? 2.324 1.263 2.139 1.00 80.94 99 LEU A CA 1
ATOM 773 C C . LEU A 1 99 ? 1.860 0.163 1.181 1.00 80.94 99 LEU A C 1
ATOM 775 O O . LEU A 1 99 ? 2.599 -0.170 0.254 1.00 80.94 99 LEU A O 1
ATOM 779 N N . VAL A 1 100 ? 0.636 -0.339 1.363 1.00 83.00 100 VAL A N 1
ATOM 780 C CA . VAL A 1 100 ? 0.081 -1.437 0.550 1.00 83.00 100 VAL A CA 1
ATOM 781 C C . VAL A 1 100 ? -0.672 -0.969 -0.698 1.00 83.00 100 VAL A C 1
ATOM 783 O O . VAL A 1 100 ? -1.123 -1.802 -1.476 1.00 83.00 100 VAL A O 1
ATOM 786 N N . ASN A 1 101 ? -0.773 0.346 -0.921 1.00 81.75 101 ASN A N 1
ATOM 787 C CA . ASN A 1 101 ? -1.518 0.939 -2.035 1.00 81.75 101 ASN A CA 1
ATOM 788 C C . ASN A 1 101 ? -2.978 0.449 -2.093 1.00 81.75 101 ASN A C 1
ATOM 790 O O . ASN A 1 101 ? -3.487 0.114 -3.163 1.00 81.75 101 ASN A O 1
ATOM 794 N N . ALA A 1 102 ? -3.623 0.362 -0.930 1.00 83.81 102 ALA A N 1
ATOM 795 C CA . ALA A 1 102 ? -5.032 0.006 -0.846 1.00 83.81 102 ALA A CA 1
ATOM 796 C C . ALA A 1 102 ? -5.910 1.213 -1.197 1.00 83.81 102 ALA A C 1
ATOM 798 O O . ALA A 1 102 ? -5.561 2.345 -0.877 1.00 83.81 102 ALA A O 1
ATOM 799 N N . ASP A 1 103 ? -7.070 0.951 -1.804 1.00 83.62 103 ASP A N 1
ATOM 800 C CA . ASP A 1 103 ? -8.112 1.968 -2.007 1.00 83.62 103 ASP A CA 1
ATOM 801 C C . ASP A 1 103 ? -8.658 2.475 -0.662 1.00 83.62 103 ASP A C 1
ATOM 803 O O . ASP A 1 103 ? -8.985 3.648 -0.518 1.00 83.62 103 ASP A O 1
ATOM 807 N N . ARG A 1 104 ? -8.764 1.582 0.336 1.00 81.94 104 ARG A N 1
ATOM 808 C CA . ARG A 1 104 ? -9.308 1.886 1.668 1.00 81.94 104 ARG A CA 1
ATOM 809 C C . ARG A 1 104 ? -8.659 1.035 2.748 1.00 81.94 104 ARG A C 1
ATOM 811 O O . ARG A 1 104 ? -8.339 -0.134 2.529 1.00 81.94 104 ARG A O 1
ATOM 818 N N . SER A 1 105 ? -8.579 1.590 3.952 1.00 84.69 105 SER A N 1
ATOM 819 C CA . SER A 1 105 ? -8.196 0.888 5.176 1.00 84.69 105 SER A CA 1
ATOM 820 C C . SER A 1 105 ? -9.194 1.142 6.310 1.00 84.69 105 SER A C 1
ATOM 822 O O . SER A 1 105 ? -9.749 2.234 6.465 1.00 84.69 105 SER A O 1
ATOM 824 N N . SER A 1 106 ? -9.416 0.123 7.143 1.00 86.12 106 SER A N 1
ATOM 825 C CA . SER A 1 106 ? -10.259 0.221 8.340 1.00 86.12 106 SER A CA 1
ATOM 826 C C . SER A 1 106 ? -9.536 -0.363 9.550 1.00 86.12 106 SER A C 1
ATOM 828 O O . SER A 1 106 ? -8.867 -1.390 9.449 1.00 86.12 106 SER A O 1
ATOM 830 N N . LEU A 1 107 ? -9.656 0.314 10.696 1.00 85.69 107 LEU A N 1
ATOM 831 C CA . LEU A 1 107 ? -9.118 -0.156 11.971 1.00 85.69 107 LEU A CA 1
ATOM 832 C C . LEU A 1 107 ? -10.263 -0.735 12.801 1.00 85.69 107 LEU A C 1
ATOM 834 O O . LEU A 1 107 ? -11.197 -0.014 13.160 1.00 85.69 107 LEU A O 1
ATOM 838 N N . TRP A 1 108 ? -10.181 -2.024 13.112 1.00 88.56 108 TRP A N 1
ATOM 839 C CA . TRP A 1 108 ? -11.175 -2.724 13.921 1.00 88.56 108 TRP A CA 1
ATOM 840 C C . TRP A 1 108 ? -10.688 -2.874 15.353 1.00 88.56 108 TRP A C 1
ATOM 842 O O . TRP A 1 108 ? -9.535 -3.229 15.599 1.00 88.56 108 TRP A O 1
ATOM 852 N N . ARG A 1 109 ? -11.575 -2.595 16.305 1.00 86.75 109 ARG A N 1
ATOM 853 C CA . ARG A 1 109 ? -11.300 -2.728 17.732 1.00 86.75 109 ARG A CA 1
ATOM 854 C C . ARG A 1 109 ? -11.968 -3.957 18.290 1.00 86.75 109 ARG A C 1
ATOM 856 O O . ARG A 1 109 ? -13.138 -4.203 18.022 1.00 86.75 109 ARG A O 1
ATOM 863 N N . LEU A 1 110 ? -11.217 -4.675 19.110 1.00 88.38 110 LEU A N 1
ATOM 864 C CA . LEU A 1 110 ? -11.691 -5.842 19.825 1.00 88.38 110 LEU A CA 1
ATOM 865 C C . LEU A 1 110 ? -12.352 -5.431 21.142 1.00 88.38 110 LEU A C 1
ATOM 867 O O . LEU A 1 110 ? -11.708 -4.866 22.023 1.00 88.38 110 LEU A O 1
ATOM 871 N N . ASP A 1 111 ? -13.628 -5.764 21.284 1.00 87.25 111 ASP A N 1
ATOM 872 C CA . ASP A 1 111 ? -14.357 -5.758 22.544 1.00 87.25 111 ASP A CA 1
ATOM 873 C C . ASP A 1 111 ? -14.406 -7.187 23.096 1.00 87.25 111 ASP A C 1
ATOM 875 O O . ASP A 1 111 ? -15.249 -8.004 22.718 1.00 87.25 111 ASP A O 1
ATOM 879 N N . ARG A 1 112 ? -13.472 -7.487 24.005 1.00 83.88 112 ARG A N 1
ATOM 880 C CA . ARG A 1 112 ? -13.348 -8.814 24.623 1.00 83.88 112 ARG A CA 1
ATOM 881 C C . ARG A 1 112 ? -14.536 -9.175 25.514 1.00 83.88 112 ARG A C 1
ATOM 883 O O . ARG A 1 112 ? -14.810 -10.355 25.673 1.00 83.88 112 ARG A O 1
ATOM 890 N N . LYS A 1 113 ? -15.233 -8.193 26.099 1.00 86.12 113 LYS A N 1
ATOM 891 C CA . LYS A 1 113 ? -16.350 -8.466 27.019 1.00 86.12 113 LYS A CA 1
ATOM 892 C C . LYS A 1 113 ? -17.565 -8.989 26.269 1.00 86.12 113 LYS A C 1
ATOM 894 O O . LYS A 1 113 ? -18.233 -9.897 26.740 1.00 86.12 113 LYS A O 1
ATOM 899 N N . ASN A 1 114 ? -17.819 -8.415 25.097 1.00 87.56 114 ASN A N 1
ATOM 900 C CA . ASN A 1 114 ? -18.960 -8.777 24.264 1.00 87.56 114 ASN A CA 1
ATOM 901 C C . ASN A 1 114 ? -18.595 -9.756 23.138 1.00 87.56 114 ASN A C 1
ATOM 903 O O . ASN A 1 114 ? -19.465 -10.108 22.351 1.00 87.56 114 ASN A O 1
ATOM 907 N N . ASN A 1 115 ? -17.327 -10.177 23.050 1.00 87.69 115 ASN A N 1
ATOM 908 C CA . ASN A 1 115 ? -16.787 -11.030 21.989 1.00 87.69 115 ASN A CA 1
ATOM 909 C C . ASN A 1 115 ? -17.067 -10.493 20.568 1.00 87.69 115 ASN A C 1
ATOM 911 O O . ASN A 1 115 ? -17.440 -11.230 19.653 1.00 87.69 115 ASN A O 1
ATOM 915 N N . LYS A 1 116 ? -16.909 -9.175 20.394 1.00 92.44 116 LYS A N 1
ATOM 916 C CA . LYS A 1 116 ? -17.228 -8.457 19.154 1.00 92.44 116 LYS A CA 1
ATOM 917 C C . LYS A 1 116 ? -16.075 -7.586 18.686 1.00 92.44 116 LYS A C 1
ATOM 919 O O . LYS A 1 116 ? -15.265 -7.098 19.469 1.00 92.44 116 LYS A O 1
ATOM 924 N N . LEU A 1 117 ? -16.051 -7.336 17.389 1.00 92.25 117 LEU A N 1
ATOM 925 C CA . LEU A 1 117 ? -15.191 -6.377 16.720 1.00 92.25 117 LEU A CA 1
ATOM 926 C C . LEU A 1 117 ? -16.045 -5.205 16.267 1.00 92.25 117 LEU A C 1
ATOM 928 O O . LEU A 1 117 ? -17.177 -5.397 15.824 1.00 92.25 117 LEU A O 1
ATOM 932 N N . TRP A 1 118 ? -15.509 -3.994 16.347 1.00 91.56 118 TRP A N 1
ATOM 933 C CA . TRP A 1 118 ? -16.223 -2.822 15.861 1.00 91.56 118 TRP A CA 1
ATOM 934 C C . TRP A 1 118 ? -15.316 -1.793 15.204 1.00 91.56 118 TRP A C 1
ATOM 936 O O . TRP A 1 118 ? -14.125 -1.700 15.506 1.00 91.56 118 TRP A O 1
ATOM 946 N N . THR A 1 119 ? -15.888 -0.995 14.307 1.00 88.88 119 THR A N 1
ATOM 947 C CA . THR A 1 119 ? -15.181 0.087 13.615 1.00 88.88 119 THR A CA 1
ATOM 948 C C . THR A 1 119 ? -16.106 1.269 13.313 1.00 88.88 119 THR A C 1
ATOM 950 O O . THR A 1 119 ? -17.332 1.152 13.385 1.00 88.88 119 THR A O 1
ATOM 953 N N . TYR A 1 120 ? -15.498 2.404 12.968 1.00 84.19 120 TYR A N 1
ATOM 954 C CA . TYR A 1 120 ? -16.162 3.550 12.354 1.00 84.19 120 TYR A CA 1
ATOM 955 C C . TYR A 1 120 ? -15.579 3.726 10.954 1.00 84.19 120 TYR A C 1
ATOM 957 O O . TYR A 1 120 ? -14.362 3.840 10.805 1.00 84.19 120 TYR A O 1
ATOM 965 N N . PHE A 1 121 ? -16.437 3.749 9.935 1.00 75.50 121 PHE A N 1
ATOM 966 C CA . PHE A 1 121 ? -16.003 3.995 8.555 1.00 75.50 121 PHE A CA 1
ATOM 967 C C . PHE A 1 121 ? -15.862 5.493 8.225 1.00 75.50 121 PHE A C 1
ATOM 969 O O . PHE A 1 121 ? -15.226 5.834 7.234 1.00 75.50 121 PHE A O 1
ATOM 976 N N . ASP A 1 122 ? -16.418 6.372 9.063 1.00 67.12 122 ASP A N 1
ATOM 977 C CA . ASP A 1 122 ? -16.350 7.835 8.953 1.00 67.12 122 ASP A CA 1
ATOM 978 C C . ASP A 1 122 ? -15.196 8.416 9.796 1.00 67.12 122 ASP A C 1
ATOM 980 O O . ASP A 1 122 ? -15.025 8.061 10.967 1.00 67.12 122 ASP A O 1
ATOM 984 N N . GLU A 1 123 ? -14.440 9.356 9.220 1.00 59.47 123 GLU A N 1
ATOM 985 C CA . GLU A 1 123 ? -13.374 10.114 9.893 1.00 59.47 123 GLU A CA 1
ATOM 986 C C . GLU A 1 123 ? -13.896 10.977 11.055 1.00 59.47 123 GLU A C 1
ATOM 988 O O . GLU A 1 123 ? -13.214 11.123 12.071 1.00 59.47 123 GLU A O 1
ATOM 993 N N . ASN A 1 124 ? -15.130 11.479 10.958 1.00 58.50 124 ASN A N 1
ATOM 994 C CA . ASN A 1 124 ? -15.802 12.258 11.999 1.00 58.50 124 ASN A CA 1
ATOM 995 C C . ASN A 1 124 ? -16.451 11.392 13.089 1.00 58.50 124 ASN A C 1
ATOM 997 O O . ASN A 1 124 ? -16.950 11.947 14.070 1.00 58.50 124 ASN A O 1
ATOM 1001 N N . ARG A 1 125 ? -16.430 10.053 12.954 1.00 60.84 125 ARG A N 1
ATOM 1002 C CA . ARG A 1 125 ? -16.955 9.070 13.926 1.00 60.84 125 ARG A CA 1
ATOM 1003 C C . ARG A 1 125 ? -18.401 9.326 14.372 1.00 60.84 125 ARG A C 1
ATOM 1005 O O . ARG A 1 125 ? -18.781 8.913 15.467 1.00 60.84 125 ARG A O 1
ATOM 1012 N N . LYS A 1 126 ? -19.206 10.026 13.565 1.00 57.81 126 LYS A N 1
ATOM 1013 C CA . LYS A 1 126 ? -20.533 10.507 13.986 1.00 57.81 126 LYS A CA 1
ATOM 1014 C C . LYS A 1 126 ? -21.685 9.641 13.493 1.00 57.81 126 LYS A C 1
ATOM 1016 O O . LYS A 1 126 ? -22.765 9.729 14.069 1.00 57.81 126 LYS A O 1
ATOM 1021 N N . LEU A 1 127 ? -21.478 8.787 12.489 1.00 52.56 127 LEU A N 1
ATOM 1022 C CA . LEU A 1 127 ? -22.528 7.914 11.959 1.00 52.56 127 LEU A CA 1
ATOM 1023 C C . LEU A 1 127 ? -22.006 6.504 11.632 1.00 52.56 127 LEU A C 1
ATOM 1025 O O . LEU A 1 127 ? -20.931 6.333 11.064 1.00 52.56 127 LEU A O 1
ATOM 1029 N N . ASN A 1 128 ? -22.826 5.505 11.981 1.00 66.81 128 ASN A N 1
ATOM 1030 C CA . ASN A 1 128 ? -22.712 4.080 11.644 1.00 66.81 128 ASN A CA 1
ATOM 1031 C C . ASN A 1 128 ? -21.488 3.337 12.212 1.00 66.81 128 ASN A C 1
ATOM 1033 O O . ASN A 1 128 ? -20.595 2.919 11.472 1.00 66.81 128 ASN A O 1
ATOM 1037 N N . ARG A 1 129 ? -21.504 3.077 13.530 1.00 82.88 129 ARG A N 1
ATOM 1038 C CA . ARG A 1 129 ? -20.691 2.003 14.129 1.00 82.88 129 ARG A CA 1
ATOM 1039 C C . ARG A 1 129 ? -21.076 0.680 13.472 1.00 82.88 129 ARG A C 1
ATOM 1041 O O . ARG A 1 129 ? -22.255 0.343 13.413 1.00 82.88 129 ARG A O 1
ATOM 1048 N N . GLN A 1 130 ? -20.083 -0.057 13.001 1.00 87.88 130 GLN A N 1
ATOM 1049 C CA . GLN A 1 130 ? -20.276 -1.389 12.438 1.00 87.88 130 GLN A CA 1
ATOM 1050 C C . GLN A 1 130 ? -19.705 -2.418 13.398 1.00 87.88 130 GLN A C 1
ATOM 1052 O O . GLN A 1 130 ? -18.646 -2.189 13.985 1.00 87.88 130 GLN A O 1
ATOM 1057 N N . GLU A 1 131 ? -20.428 -3.518 13.577 1.00 91.88 131 GLU A N 1
ATOM 1058 C CA . GLU A 1 131 ? -20.095 -4.592 14.508 1.00 91.88 131 GLU A CA 1
ATOM 1059 C C . GLU A 1 131 ? -20.061 -5.929 13.782 1.00 91.88 131 GLU A C 1
ATOM 1061 O O . GLU A 1 131 ? -20.899 -6.208 12.926 1.00 91.88 131 GLU A O 1
ATOM 1066 N N . VAL A 1 132 ? -19.097 -6.763 14.152 1.00 92.81 132 VAL A N 1
ATOM 1067 C CA . VAL A 1 132 ? -18.945 -8.125 13.644 1.00 92.81 132 VAL A CA 1
ATOM 1068 C C . VAL A 1 132 ? -18.543 -9.025 14.809 1.00 92.81 132 VAL A C 1
ATOM 1070 O O . VAL A 1 132 ? -17.719 -8.642 15.635 1.00 92.81 132 VAL A O 1
ATOM 1073 N N . GLU A 1 133 ? -19.124 -10.215 14.906 1.00 92.62 133 GLU A N 1
ATOM 1074 C CA . GLU A 1 133 ? -18.718 -11.220 15.897 1.00 92.62 133 GLU A CA 1
ATOM 1075 C C . GLU A 1 133 ? -17.376 -11.865 15.519 1.00 92.62 133 GLU A C 1
ATOM 1077 O O . GLU A 1 133 ? -17.044 -12.002 14.337 1.00 92.62 133 GLU A O 1
ATOM 1082 N N . ILE A 1 134 ? -16.600 -12.302 16.515 1.00 91.38 134 ILE A N 1
ATOM 1083 C CA . ILE A 1 134 ? -15.387 -13.093 16.251 1.00 91.38 134 ILE A CA 1
ATOM 1084 C C . ILE A 1 134 ? -15.766 -14.395 15.519 1.00 91.38 134 ILE A C 1
ATOM 1086 O O . ILE A 1 134 ? -16.833 -14.963 15.743 1.00 91.38 134 ILE A O 1
ATOM 1090 N N . GLY A 1 135 ? -14.927 -14.820 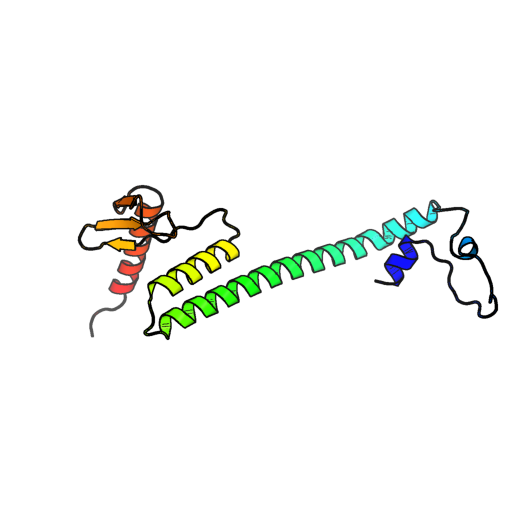14.573 1.00 88.75 135 GLY A N 1
ATOM 1091 C CA . GLY A 1 135 ? -15.167 -15.974 13.699 1.00 88.75 135 GLY A CA 1
ATOM 1092 C C . GLY A 1 135 ? -16.127 -15.716 12.525 1.00 88.75 135 GLY A C 1
ATOM 1093 O O . GLY A 1 135 ? -16.272 -16.570 11.644 1.00 88.75 135 GLY A O 1
ATOM 1094 N N . LYS A 1 136 ? -16.774 -14.539 12.450 1.00 91.38 136 LYS A N 1
ATOM 1095 C CA . LYS A 1 136 ? -17.701 -14.181 11.359 1.00 91.38 136 LYS A CA 1
ATOM 1096 C C . LYS A 1 136 ? -17.076 -13.228 10.338 1.00 91.38 136 LYS A C 1
ATOM 1098 O O . LYS A 1 136 ? -16.506 -12.193 10.675 1.00 91.38 136 LYS A O 1
ATOM 1103 N N . GLY A 1 137 ? -17.239 -13.553 9.055 1.00 90.00 137 GLY A N 1
ATOM 1104 C CA . GLY A 1 137 ? -16.665 -12.773 7.954 1.00 90.00 137 GLY A CA 1
ATOM 1105 C C . GLY A 1 137 ? -15.131 -12.735 7.980 1.00 90.00 137 GLY A C 1
ATOM 1106 O O . GLY A 1 137 ? -14.487 -13.375 8.809 1.00 90.00 137 GLY A O 1
ATOM 1107 N N . TYR A 1 138 ? -14.531 -11.974 7.062 1.00 90.00 138 TYR A N 1
ATOM 1108 C CA . TYR A 1 138 ? -13.068 -11.895 6.951 1.00 90.00 138 TYR A CA 1
ATOM 1109 C C . TYR A 1 138 ? -12.412 -11.334 8.216 1.00 90.00 138 TYR A C 1
ATOM 1111 O O . TYR A 1 138 ? -11.418 -11.871 8.693 1.00 90.00 138 TYR A O 1
ATOM 1119 N N . VAL A 1 139 ? -12.992 -10.275 8.783 1.00 90.38 139 VAL A N 1
ATOM 1120 C CA . VAL A 1 139 ? -12.426 -9.594 9.952 1.00 90.38 139 VAL A CA 1
ATOM 1121 C C . VAL A 1 139 ? -12.600 -10.422 11.227 1.00 90.38 139 VAL A C 1
ATOM 1123 O O . VAL A 1 139 ? -11.658 -10.530 12.009 1.00 90.38 139 VAL A O 1
ATOM 1126 N N . GLY A 1 140 ? -13.765 -11.051 11.423 1.00 92.00 140 GLY A N 1
ATOM 1127 C CA . GLY A 1 140 ? -14.001 -11.928 12.569 1.00 92.00 140 GLY A CA 1
ATOM 1128 C C . GLY A 1 140 ? -13.104 -13.157 12.554 1.00 92.00 140 GLY A C 1
ATOM 1129 O O . GLY A 1 140 ? -12.549 -13.498 13.597 1.00 92.00 140 GLY A O 1
ATOM 1130 N N . ARG A 1 141 ? -12.904 -13.783 11.387 1.00 91.19 141 ARG A N 1
ATOM 1131 C CA . ARG A 1 141 ? -12.003 -14.936 11.255 1.00 91.19 141 ARG A CA 1
ATOM 1132 C C . ARG A 1 141 ? -10.537 -14.554 11.466 1.00 91.19 141 ARG A C 1
ATOM 1134 O O . ARG A 1 141 ? -9.854 -15.201 12.243 1.00 91.19 141 ARG A O 1
ATOM 1141 N N . ALA A 1 142 ? -10.085 -13.430 10.906 1.00 87.75 142 ALA A N 1
ATOM 1142 C CA . ALA A 1 142 ? -8.728 -12.936 11.156 1.00 87.75 142 ALA A CA 1
ATOM 1143 C C . ALA A 1 142 ? -8.449 -12.664 12.652 1.00 87.75 142 ALA A C 1
ATOM 1145 O O . ALA A 1 142 ? -7.324 -12.841 13.117 1.00 87.75 142 ALA A O 1
ATOM 1146 N N . ALA A 1 143 ? -9.459 -12.231 13.416 1.00 87.88 143 ALA A N 1
ATOM 1147 C CA . ALA A 1 143 ? -9.331 -12.051 14.861 1.00 87.88 143 ALA A CA 1
ATOM 1148 C C . ALA A 1 143 ? -9.294 -13.385 15.629 1.00 87.88 143 ALA A C 1
ATOM 1150 O O . ALA A 1 143 ? -8.556 -13.494 16.606 1.00 87.88 143 ALA A O 1
ATOM 1151 N N . GLU A 1 144 ? -10.066 -14.381 15.190 1.00 88.81 144 GLU A N 1
ATOM 1152 C CA . GLU A 1 144 ? -10.078 -15.741 15.747 1.00 88.81 144 GLU A CA 1
ATOM 1153 C C . GLU A 1 144 ? -8.723 -16.442 15.549 1.00 88.81 144 GLU A C 1
ATOM 1155 O O . GLU A 1 144 ? -8.152 -16.981 16.501 1.00 88.81 144 GLU A O 1
ATOM 1160 N N . ASP A 1 145 ? -8.155 -16.331 14.347 1.00 83.81 145 ASP A N 1
ATOM 1161 C CA . ASP A 1 145 ? -6.862 -16.923 13.994 1.00 83.81 145 ASP A CA 1
ATOM 1162 C C . ASP A 1 145 ? -5.722 -16.313 14.830 1.00 83.81 145 ASP A C 1
ATOM 1164 O O . ASP A 1 145 ? -4.921 -17.028 15.431 1.00 83.81 145 ASP A O 1
ATOM 1168 N N . LYS A 1 146 ? -5.680 -14.978 14.966 1.00 70.56 146 LYS A N 1
ATOM 1169 C CA . LYS A 1 146 ? -4.652 -14.296 15.777 1.00 70.56 146 LYS A CA 1
ATOM 1170 C C . LYS A 1 146 ? -4.810 -14.491 17.281 1.00 70.56 146 LYS A C 1
ATOM 1172 O O . LYS A 1 146 ? -3.811 -14.473 18.007 1.00 70.56 146 LYS A O 1
ATOM 1177 N N . ALA A 1 147 ? -6.042 -14.644 17.767 1.00 59.28 147 ALA A N 1
ATOM 1178 C CA . ALA A 1 147 ? -6.271 -15.049 19.148 1.00 59.28 147 ALA A CA 1
ATOM 1179 C C . ALA A 1 147 ? -5.675 -16.444 19.379 1.00 59.28 147 ALA A C 1
ATOM 1181 O O . ALA A 1 147 ? -4.960 -16.635 20.357 1.00 59.28 147 ALA A O 1
ATOM 1182 N N . SER A 1 148 ? -5.865 -17.363 18.431 1.00 53.75 148 SER A N 1
ATOM 1183 C CA . SER A 1 148 ? -5.305 -18.717 18.486 1.00 53.75 148 SER A CA 1
ATOM 1184 C C . SER A 1 148 ? -3.768 -18.729 18.447 1.00 53.75 148 SER A C 1
ATOM 1186 O O . SER A 1 148 ? -3.150 -19.429 19.245 1.00 53.75 148 SER A O 1
ATOM 1188 N N . GLU A 1 149 ? -3.132 -17.891 17.618 1.00 52.72 149 GLU A N 1
ATOM 1189 C CA . GLU A 1 149 ? -1.662 -17.729 17.605 1.00 52.72 149 GLU A CA 1
ATOM 1190 C C . GLU A 1 149 ? -1.116 -17.150 18.925 1.00 52.72 149 GLU A C 1
ATOM 1192 O O . GLU A 1 149 ? -0.068 -17.573 19.415 1.00 52.72 149 GLU A O 1
ATOM 1197 N N . SER A 1 150 ? -1.838 -16.207 19.541 1.00 48.75 150 SER A N 1
ATOM 1198 C CA . SER A 1 150 ? -1.451 -15.628 20.839 1.00 48.75 150 SER A CA 1
ATOM 1199 C C . SER A 1 150 ? -1.614 -16.629 21.993 1.00 48.75 150 SER A C 1
ATOM 1201 O O . SER A 1 150 ? -0.846 -16.586 22.953 1.00 48.75 150 SER A O 1
ATOM 1203 N N . PHE A 1 151 ? -2.581 -17.549 21.899 1.00 39.28 151 PHE A N 1
ATOM 1204 C CA . PHE A 1 151 ? -2.759 -18.648 22.855 1.00 39.28 151 PHE A CA 1
ATOM 1205 C C . PHE A 1 151 ? -1.633 -19.690 22.757 1.00 39.28 151 PHE A C 1
ATOM 1207 O O . PHE A 1 151 ? -1.150 -20.147 23.789 1.00 39.28 151 PHE A O 1
ATOM 1214 N N . GLN A 1 152 ? -1.126 -19.986 21.555 1.00 42.44 152 GLN A N 1
ATOM 1215 C CA . GLN A 1 152 ? 0.020 -20.894 21.388 1.00 42.44 152 GLN A CA 1
ATOM 1216 C C . GLN A 1 152 ? 1.326 -20.336 21.979 1.00 42.44 152 GLN A C 1
ATOM 1218 O O . GLN A 1 152 ? 2.152 -21.098 22.475 1.00 42.44 152 GLN A O 1
ATOM 1223 N N . GLN A 1 153 ? 1.517 -19.012 21.985 1.00 42.28 153 GLN A N 1
ATOM 1224 C CA . GLN A 1 153 ? 2.690 -18.394 22.622 1.00 42.28 153 GLN A CA 1
ATOM 1225 C C . GLN A 1 153 ? 2.621 -18.382 24.158 1.00 42.28 153 GLN A C 1
ATOM 1227 O O . GLN A 1 153 ? 3.667 -18.355 24.804 1.00 42.28 153 GLN A O 1
ATOM 1232 N N . LEU A 1 154 ? 1.423 -18.418 24.750 1.00 38.34 154 LEU A N 1
ATOM 1233 C CA . LEU A 1 154 ? 1.242 -18.442 26.206 1.00 38.34 154 LEU A CA 1
ATOM 1234 C C . LEU A 1 154 ? 1.418 -19.844 26.811 1.00 38.34 154 LEU A C 1
ATOM 1236 O O . LEU A 1 154 ? 1.862 -19.946 27.950 1.00 38.34 154 LEU A O 1
ATOM 1240 N N . GLU A 1 155 ? 1.155 -20.918 26.061 1.00 43.12 155 GLU A N 1
ATOM 1241 C CA . GLU A 1 155 ? 1.409 -22.296 26.525 1.00 43.12 155 GLU A CA 1
ATOM 1242 C C . GLU A 1 155 ? 2.895 -22.707 26.478 1.00 43.12 155 GLU A C 1
ATOM 1244 O O . GLU A 1 155 ? 3.277 -23.727 27.047 1.00 43.12 155 GLU A O 1
ATOM 1249 N N . LEU A 1 156 ? 3.759 -21.900 25.850 1.00 44.28 156 LEU A N 1
ATOM 1250 C CA . LEU A 1 156 ? 5.206 -22.147 25.763 1.00 44.28 156 LEU A CA 1
ATOM 1251 C C . LEU A 1 156 ? 6.013 -21.623 26.964 1.00 44.28 156 LEU A C 1
ATOM 1253 O O . LEU A 1 156 ? 7.221 -21.849 27.027 1.00 44.28 156 LEU A O 1
ATOM 1257 N N . PHE A 1 157 ? 5.369 -20.970 27.934 1.00 41.31 157 PHE A N 1
ATOM 1258 C CA . PHE A 1 157 ? 6.007 -20.554 29.184 1.00 41.31 157 PHE A CA 1
ATOM 1259 C C . PHE A 1 157 ? 5.320 -21.226 30.379 1.00 41.31 157 PHE A C 1
ATOM 1261 O O . PHE A 1 157 ? 4.378 -20.660 30.939 1.00 41.31 157 PHE A O 1
ATOM 1268 N N . PRO A 1 158 ? 5.767 -22.425 30.802 1.00 37.25 158 PRO A N 1
ATOM 1269 C CA . PRO A 1 158 ? 5.339 -22.964 32.080 1.00 37.25 158 PRO A CA 1
ATOM 1270 C C . PRO A 1 158 ? 5.839 -22.044 33.198 1.00 37.25 158 PRO A C 1
ATOM 1272 O O . PRO A 1 158 ? 6.968 -21.550 33.166 1.00 37.25 158 PRO A O 1
ATOM 1275 N N . SER A 1 159 ? 4.966 -21.802 34.171 1.00 45.31 159 SER A N 1
ATOM 1276 C CA . SER A 1 159 ? 5.244 -21.011 35.365 1.00 45.31 159 SER A CA 1
ATOM 1277 C C . SER A 1 159 ? 6.463 -21.583 36.096 1.00 45.31 159 SER A C 1
ATOM 1279 O O . SER A 1 159 ? 6.439 -22.749 36.493 1.00 45.31 159 SER A O 1
ATOM 1281 N N . GLN A 1 160 ? 7.514 -20.775 36.252 1.00 42.62 160 GLN A N 1
ATOM 1282 C CA . GLN A 1 160 ? 8.502 -20.974 37.315 1.00 42.62 160 GLN A CA 1
ATOM 1283 C C . GLN A 1 160 ? 8.082 -20.189 38.550 1.00 42.62 160 GLN A C 1
ATOM 1285 O O . GLN A 1 160 ? 7.578 -19.055 38.370 1.00 42.62 160 GLN A O 1
#

Radius of gyration: 30.15 Å; chains: 1; bounding box: 59×55×82 Å

Secondary structure (DSSP, 8-state):
-HHHHHHHTTB-----TT--S--GGGSB-TT---HHHHHHHHHHHHHHHHHHHHHHHHHHHHHHHHHHHHHHHHHHHHHH--S-HHHHHHHHHHHHHHHHT-S-----EEETTTTEEEEE-STT--S-EEEEETTSHHHHHHHHHHHHHHHHHHTT----

Foldseek 3Di:
DVVVVCLVQVFPDPPDPPDPDDDPVVGHDPVPDDVVSVVVCVVCVVVVVVVVVVVVVVVVVVQLVVLVVQLVVLVVCLVPDPDDNVVSVVSNQVSVCSNVVHPDGWDWDADPVVQKIWTAPDPVSPDDIDIDHQPPDPVNPVVVVVVVVVVVVVVVDDDD

Sequence (160 aa):
MVAVVEFLNKLKDTASPSAQNNQNDDKFDLNGFTDNDSENFAEISPIILKFLEGFKDLYQTTRKKERASKLEKAISSVSKSNANSEQILVEVKNAAEKLVNADRSSLWRLDRKNNKLWTYFDENRKLNRQEVEIGKGYVGRAAEDKASESFQQLELFPSQ